Protein AF-A0A1S4EM36-F1 (afdb_monomer)

Radius of gyration: 18.57 Å; Cα contacts (8 Å, |Δi|>4): 74; chains: 1; bounding box: 40×40×40 Å

Sequence (110 aa):
VAKVAKVAQAWASKLIGSIARGGHLQHRPNNKFGENIWMGSGYKFTDEEAVKNAVKSWYDEIRHFTQVVWKSSSKLGVGIARKNGHILVVANYDPPGNYQGQYANNVRRS

pLDDT: mean 74.92, std 9.93, range [48.75, 90.88]

Solvent-accessible surface area (backbone atoms only — not comparable to full-atom values): 7096 Å² total; per-residue (Å²): 112,71,68,60,53,50,56,52,50,56,46,52,61,53,47,52,59,41,34,78,72,76,45,72,94,74,79,69,83,90,61,92,64,91,84,88,86,73,85,87,90,77,102,78,66,54,75,67,55,50,51,54,52,40,54,51,54,56,52,60,57,46,59,59,53,50,44,77,57,16,63,74,36,77,43,78,50,75,50,76,49,74,57,97,94,44,74,51,76,51,76,50,53,43,52,73,54,81,53,85,96,48,49,80,85,22,48,78,83,128

Foldseek 3Di:
DVVVVVVVVVVVVVQVVCVVVVDDDDDDPPDPDDDDDDDDDDDDDDPVRSVVVSVVVVVVVCLVVLQVQFQPFDDKDKDWDDDPHDIDIDMDTPPTDPDPPCSPVGPDDD

Structure (mmCIF, N/CA/C/O backbone):
data_AF-A0A1S4EM36-F1
#
_entry.id   AF-A0A1S4EM36-F1
#
loop_
_atom_site.group_PDB
_atom_site.id
_atom_site.type_symbol
_atom_site.label_atom_id
_atom_site.label_alt_id
_atom_site.label_comp_id
_atom_site.label_asym_id
_atom_site.label_entity_id
_atom_site.label_seq_id
_atom_site.pdbx_PDB_ins_code
_atom_site.Cartn_x
_atom_site.Cartn_y
_atom_site.Cartn_z
_atom_site.occupancy
_atom_site.B_iso_or_equiv
_atom_site.auth_seq_id
_atom_site.auth_comp_id
_atom_site.auth_asym_id
_atom_site.auth_atom_id
_atom_site.pdbx_PDB_model_num
ATOM 1 N N . VAL A 1 1 ? 16.719 14.416 2.411 1.00 48.75 1 VAL A N 1
ATOM 2 C CA . VAL A 1 1 ? 15.772 14.113 1.305 1.00 48.75 1 VAL A CA 1
ATOM 3 C C . VAL A 1 1 ? 16.480 13.655 0.024 1.00 48.75 1 VAL A C 1
ATOM 5 O O . VAL A 1 1 ? 16.218 12.545 -0.422 1.00 48.75 1 VAL A O 1
ATOM 8 N N . ALA A 1 2 ? 17.452 14.411 -0.515 1.00 57.88 2 ALA A N 1
ATOM 9 C CA . ALA A 1 2 ? 18.125 14.080 -1.785 1.00 57.88 2 ALA A CA 1
ATOM 10 C C . ALA A 1 2 ? 18.807 12.694 -1.837 1.00 57.88 2 ALA A C 1
ATOM 12 O O . ALA A 1 2 ? 18.853 12.079 -2.896 1.00 57.88 2 ALA A O 1
ATOM 13 N N . LYS A 1 3 ? 19.307 12.165 -0.708 1.00 69.75 3 LYS A N 1
ATOM 14 C CA . LYS A 1 3 ? 19.952 10.840 -0.663 1.00 69.75 3 LYS A CA 1
ATOM 15 C C . LYS A 1 3 ? 18.965 9.686 -0.901 1.00 69.75 3 LYS A C 1
ATOM 17 O O . LYS A 1 3 ? 19.280 8.796 -1.678 1.00 69.75 3 LYS A O 1
ATOM 22 N N . VAL A 1 4 ? 17.775 9.713 -0.292 1.00 67.31 4 VAL A N 1
ATOM 23 C CA . VAL A 1 4 ? 16.766 8.640 -0.438 1.00 67.31 4 VAL A CA 1
ATOM 24 C C . VAL A 1 4 ? 16.122 8.686 -1.825 1.00 67.31 4 VAL A C 1
ATOM 26 O O . VAL A 1 4 ? 16.019 7.652 -2.4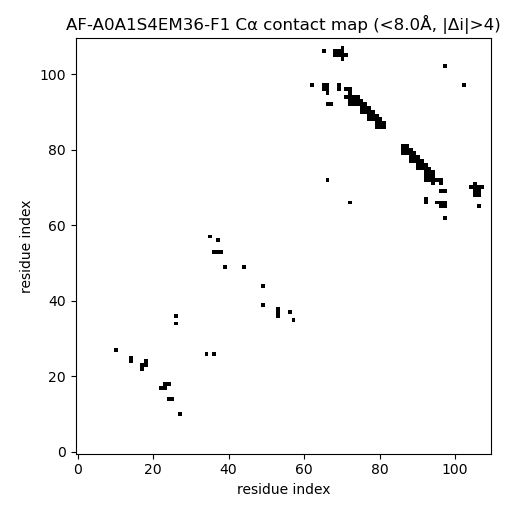77 1.00 67.31 4 VAL A O 1
ATOM 29 N N . ALA A 1 5 ? 15.806 9.884 -2.331 1.00 73.19 5 ALA A N 1
ATOM 30 C CA . ALA A 1 5 ? 15.273 10.058 -3.685 1.00 73.19 5 ALA A CA 1
ATOM 31 C C . ALA A 1 5 ? 16.263 9.592 -4.768 1.00 73.19 5 ALA A C 1
ATOM 33 O O . ALA A 1 5 ? 15.884 8.856 -5.673 1.00 73.19 5 ALA A O 1
ATOM 34 N N . LYS A 1 6 ? 17.557 9.927 -4.639 1.00 78.00 6 LYS A N 1
ATOM 35 C CA . LYS A 1 6 ? 18.601 9.440 -5.562 1.00 78.00 6 LYS A CA 1
ATOM 36 C C . LYS A 1 6 ? 18.732 7.916 -5.532 1.00 78.00 6 LYS A C 1
ATOM 38 O O . LYS A 1 6 ? 18.894 7.289 -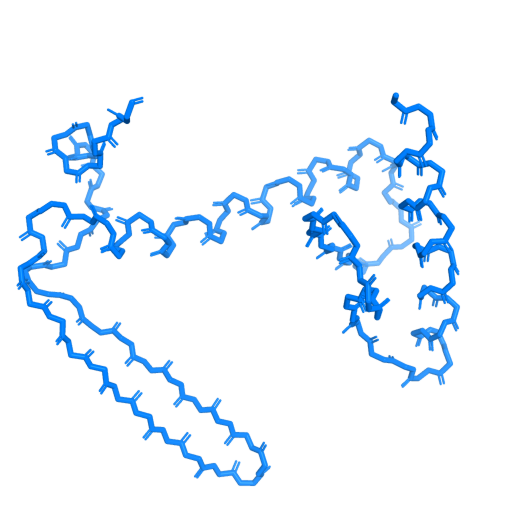6.575 1.00 78.00 6 LYS A O 1
ATOM 43 N N . VAL A 1 7 ? 18.635 7.316 -4.346 1.00 76.25 7 VAL A N 1
ATOM 44 C CA . VAL A 1 7 ? 18.677 5.859 -4.169 1.00 76.25 7 VAL A CA 1
ATOM 45 C C . VAL A 1 7 ? 17.448 5.200 -4.808 1.00 76.25 7 VAL A C 1
ATOM 47 O O . VAL A 1 7 ? 17.615 4.207 -5.517 1.00 76.25 7 VAL A O 1
ATOM 50 N N . ALA A 1 8 ? 16.241 5.744 -4.631 1.00 76.69 8 ALA A N 1
ATOM 51 C CA . ALA A 1 8 ? 15.023 5.269 -5.296 1.00 76.69 8 ALA A CA 1
ATOM 52 C C . ALA A 1 8 ? 15.135 5.368 -6.828 1.00 76.69 8 ALA A C 1
ATOM 54 O O . ALA A 1 8 ? 14.972 4.359 -7.514 1.00 76.69 8 ALA A O 1
ATOM 55 N N . GLN A 1 9 ? 15.542 6.532 -7.347 1.00 85.00 9 GLN A N 1
ATOM 56 C CA . GLN A 1 9 ? 15.694 6.771 -8.785 1.00 85.00 9 GLN A CA 1
ATOM 57 C C . GLN A 1 9 ? 16.688 5.802 -9.436 1.00 85.00 9 GLN A C 1
ATOM 59 O O . GLN A 1 9 ? 16.390 5.213 -10.472 1.00 85.00 9 GLN A O 1
ATOM 64 N N . ALA A 1 10 ? 17.849 5.579 -8.810 1.00 85.56 10 ALA A N 1
ATOM 65 C CA . ALA A 1 10 ? 18.861 4.669 -9.343 1.00 85.56 10 ALA A CA 1
ATOM 66 C C . ALA A 1 10 ? 18.346 3.224 -9.478 1.00 85.56 10 ALA A C 1
ATOM 68 O O . ALA A 1 10 ? 18.715 2.513 -10.414 1.00 85.56 10 ALA A O 1
ATOM 69 N N . TRP A 1 11 ? 17.478 2.782 -8.563 1.00 86.50 11 TRP A N 1
ATOM 70 C CA . TRP A 1 11 ? 16.884 1.450 -8.650 1.00 86.50 11 TRP A CA 1
ATOM 71 C C . TRP A 1 11 ? 15.758 1.375 -9.665 1.00 86.50 11 TRP A C 1
ATOM 73 O O . TRP A 1 11 ? 15.736 0.412 -10.419 1.00 86.50 11 TRP A O 1
ATOM 83 N N . ALA A 1 12 ? 14.901 2.395 -9.759 1.00 84.44 12 ALA A N 1
ATOM 84 C CA . ALA A 1 12 ? 13.882 2.462 -10.803 1.00 84.44 12 ALA A CA 1
ATOM 85 C C . ALA A 1 12 ? 14.518 2.347 -12.202 1.00 84.44 12 ALA A C 1
ATOM 87 O O . ALA A 1 12 ? 14.125 1.483 -12.985 1.00 84.44 12 ALA A O 1
ATOM 88 N N . SER A 1 13 ? 15.581 3.119 -12.472 1.00 89.44 13 SER A N 1
ATOM 89 C CA . SER A 1 13 ? 16.319 3.065 -13.743 1.00 89.44 13 SER A CA 1
ATOM 90 C C . SER A 1 13 ? 16.968 1.697 -14.004 1.00 89.44 13 SER A C 1
ATOM 92 O O . SER A 1 13 ? 16.955 1.207 -15.133 1.00 89.44 13 SER A O 1
ATOM 94 N N . LYS A 1 14 ? 17.520 1.041 -12.974 1.00 86.56 14 LYS A N 1
ATOM 95 C CA . LYS A 1 14 ? 18.113 -0.301 -13.113 1.00 86.56 14 LYS A CA 1
ATOM 96 C C . LYS A 1 14 ? 17.047 -1.379 -13.341 1.00 86.56 14 LYS A C 1
ATOM 98 O O . LYS A 1 14 ? 17.232 -2.261 -14.182 1.00 86.56 14 LYS A O 1
ATOM 103 N N . LEU A 1 15 ? 15.951 -1.315 -12.591 1.00 84.19 15 LEU A N 1
ATOM 104 C CA . LEU A 1 15 ? 14.890 -2.31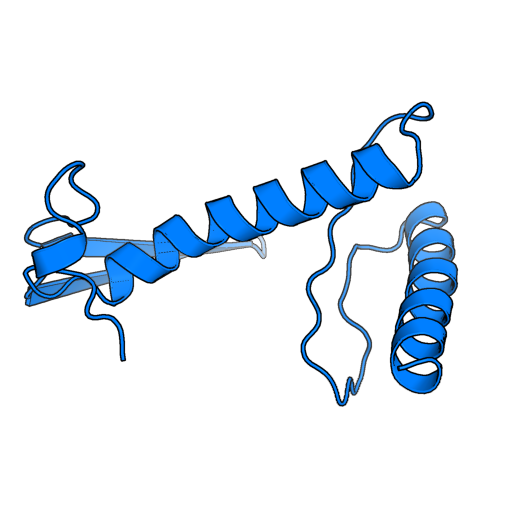2 -12.592 1.00 84.19 15 LEU A CA 1
ATOM 105 C C . LEU A 1 15 ? 14.105 -2.288 -13.904 1.00 84.19 15 LEU A C 1
ATOM 107 O O . LEU A 1 15 ? 13.894 -3.352 -14.481 1.00 84.19 15 LEU A O 1
ATOM 111 N N . ILE A 1 16 ? 13.769 -1.107 -14.435 1.00 85.75 16 ILE A N 1
ATOM 112 C CA . ILE A 1 16 ? 13.043 -1.020 -15.710 1.00 85.75 16 ILE A CA 1
ATOM 113 C C . ILE A 1 16 ? 13.855 -1.612 -16.868 1.00 85.75 16 ILE A C 1
ATOM 115 O O . ILE A 1 16 ? 13.319 -2.363 -17.679 1.00 85.75 16 ILE A O 1
ATOM 119 N N . GLY A 1 17 ? 15.174 -1.382 -16.894 1.00 86.25 17 GLY A N 1
ATOM 120 C CA . GLY A 1 17 ? 16.056 -2.000 -17.884 1.00 86.25 17 GLY A CA 1
ATOM 121 C C . GLY A 1 17 ? 16.129 -3.523 -17.744 1.00 86.25 17 GLY A C 1
ATOM 122 O O . GLY A 1 17 ? 16.217 -4.229 -18.744 1.00 86.25 17 GLY A O 1
ATOM 123 N N . SER A 1 18 ? 16.075 -4.046 -16.515 1.00 87.06 18 SER A N 1
ATOM 124 C CA . SER A 1 18 ? 16.001 -5.491 -16.275 1.00 87.06 18 SER A CA 1
ATOM 125 C C . SER A 1 18 ? 14.677 -6.084 -16.757 1.00 87.06 18 SER A C 1
ATOM 127 O O . SER A 1 18 ? 14.690 -7.133 -17.395 1.00 87.06 18 SER A O 1
ATOM 129 N N . ILE A 1 19 ? 13.551 -5.418 -16.485 1.00 85.69 19 ILE A N 1
ATOM 130 C CA . ILE A 1 19 ? 12.213 -5.866 -16.898 1.00 85.69 19 ILE A CA 1
ATOM 131 C C . ILE A 1 19 ? 12.088 -5.865 -18.424 1.00 85.69 19 ILE A C 1
ATOM 133 O O . ILE A 1 19 ? 11.619 -6.842 -18.999 1.00 85.69 19 ILE A O 1
ATOM 137 N N . ALA A 1 20 ? 12.609 -4.837 -19.099 1.00 85.25 20 ALA A N 1
ATOM 138 C CA . ALA A 1 20 ? 12.615 -4.766 -20.562 1.00 85.25 20 ALA A CA 1
ATOM 139 C C . ALA A 1 20 ? 13.363 -5.937 -21.233 1.00 85.25 20 ALA A C 1
ATOM 141 O O . ALA A 1 20 ? 13.089 -6.262 -22.384 1.00 85.25 20 ALA A O 1
ATOM 142 N N . ARG A 1 21 ? 14.285 -6.597 -20.518 1.00 90.88 21 ARG A N 1
ATOM 143 C CA . ARG A 1 21 ? 15.013 -7.791 -20.985 1.00 90.88 21 ARG A CA 1
ATOM 144 C C . ARG A 1 21 ? 14.395 -9.111 -20.505 1.00 90.88 21 ARG A C 1
ATOM 146 O O . ARG A 1 21 ? 15.079 -10.128 -20.479 1.00 90.88 21 ARG A O 1
ATOM 153 N N . GLY A 1 22 ? 13.127 -9.095 -20.097 1.00 86.75 22 GLY A N 1
ATOM 154 C CA . GLY A 1 22 ? 12.404 -10.275 -19.611 1.00 86.75 22 GLY A CA 1
ATOM 155 C C . GLY A 1 22 ? 12.565 -10.549 -18.113 1.00 86.75 22 GLY A C 1
ATOM 156 O O . GLY A 1 22 ? 12.164 -11.607 -17.636 1.00 86.75 22 GLY A O 1
ATOM 157 N N . GLY A 1 23 ? 13.152 -9.620 -17.354 1.00 84.56 23 GLY A N 1
ATOM 158 C CA . GLY A 1 23 ? 13.140 -9.672 -15.892 1.00 84.56 23 GLY A CA 1
ATOM 159 C C . GLY A 1 23 ? 11.753 -9.384 -15.307 1.00 84.56 23 GLY A C 1
ATOM 160 O O . GLY A 1 23 ? 10.844 -8.937 -16.000 1.00 84.56 23 GLY A O 1
ATOM 161 N N . HIS A 1 24 ? 11.595 -9.602 -14.003 1.00 85.12 24 HIS A N 1
ATOM 162 C CA . HIS A 1 24 ? 10.336 -9.375 -13.287 1.00 85.12 24 HIS A CA 1
ATOM 163 C C . HIS A 1 24 ? 10.421 -8.175 -12.336 1.00 85.12 24 HIS A C 1
ATOM 165 O O . HIS A 1 24 ? 11.508 -7.742 -11.942 1.00 85.12 24 HIS A O 1
ATOM 171 N N . LEU A 1 25 ? 9.254 -7.633 -11.972 1.00 83.69 25 LEU A N 1
ATOM 172 C CA . LEU A 1 25 ? 9.138 -6.586 -10.959 1.00 83.69 25 LEU A CA 1
ATOM 173 C C . LEU A 1 25 ? 9.606 -7.131 -9.606 1.00 83.69 25 LEU A C 1
ATOM 175 O O . LEU A 1 25 ? 9.143 -8.182 -9.169 1.00 83.69 25 LEU A O 1
ATOM 179 N N . GLN A 1 26 ? 10.530 -6.427 -8.957 1.00 83.31 26 GLN A N 1
ATOM 180 C CA . GLN A 1 26 ? 11.110 -6.869 -7.692 1.00 83.31 26 GLN A CA 1
ATOM 181 C C . GLN A 1 26 ? 11.612 -5.698 -6.851 1.00 83.31 26 GLN A C 1
ATOM 183 O O . GLN A 1 26 ? 12.082 -4.679 -7.370 1.00 83.31 26 GLN A O 1
ATOM 188 N N . HIS A 1 27 ? 11.566 -5.890 -5.537 1.00 80.69 27 HIS A N 1
ATOM 189 C CA . HIS A 1 27 ? 12.208 -4.986 -4.596 1.00 80.69 27 HIS A CA 1
ATOM 190 C C . HIS A 1 27 ? 13.720 -5.024 -4.725 1.00 80.69 27 HIS A C 1
ATOM 192 O O . HIS A 1 27 ? 14.324 -5.996 -5.190 1.00 80.69 27 HIS A O 1
ATOM 198 N N . ARG A 1 28 ? 14.347 -3.942 -4.278 1.00 80.31 28 ARG A N 1
ATOM 199 C CA . ARG A 1 28 ? 15.799 -3.875 -4.223 1.00 80.31 28 ARG A CA 1
ATOM 200 C C . ARG A 1 28 ? 16.361 -4.908 -3.244 1.00 80.31 28 ARG A C 1
ATOM 202 O O . ARG A 1 28 ? 15.979 -4.894 -2.073 1.00 80.31 28 ARG A O 1
ATOM 209 N N . PRO A 1 29 ? 17.333 -5.737 -3.660 1.00 81.94 29 PRO A N 1
ATOM 210 C CA . PRO A 1 29 ? 18.031 -6.618 -2.734 1.00 81.94 29 PRO A CA 1
ATOM 211 C C . PRO A 1 29 ? 18.735 -5.815 -1.631 1.00 81.94 29 PRO A C 1
ATOM 213 O O . PRO A 1 29 ? 19.382 -4.804 -1.913 1.00 81.94 29 PRO A O 1
ATOM 216 N N . ASN A 1 30 ? 18.626 -6.279 -0.382 1.00 77.00 30 ASN A N 1
ATOM 217 C CA . ASN A 1 30 ? 19.218 -5.654 0.810 1.00 77.00 30 ASN A CA 1
ATOM 218 C C . ASN A 1 30 ? 18.805 -4.184 1.016 1.00 77.00 30 ASN A C 1
ATOM 220 O O . ASN A 1 30 ? 19.625 -3.340 1.397 1.00 77.00 30 ASN A O 1
ATOM 224 N N . ASN A 1 31 ? 17.538 -3.859 0.734 1.00 66.50 31 ASN A N 1
ATOM 225 C CA . ASN A 1 31 ? 17.030 -2.505 0.907 1.00 66.50 31 ASN A CA 1
ATOM 226 C C . ASN A 1 31 ? 17.013 -2.095 2.386 1.00 66.50 31 ASN A C 1
ATOM 228 O O . ASN A 1 31 ? 16.519 -2.822 3.242 1.00 66.50 31 ASN A O 1
ATOM 232 N N . LYS A 1 32 ? 17.536 -0.902 2.678 1.00 65.44 32 LYS A N 1
ATOM 233 C CA . LYS A 1 32 ? 17.561 -0.327 4.033 1.00 65.44 32 LYS A CA 1
ATOM 234 C C . LYS A 1 32 ? 16.361 0.589 4.316 1.00 65.44 32 LYS A C 1
ATOM 236 O O . LYS A 1 32 ? 16.296 1.179 5.388 1.00 65.44 32 LYS A O 1
ATOM 241 N N . PHE A 1 33 ? 15.448 0.737 3.353 1.00 68.50 33 PHE A N 1
ATOM 242 C CA . PHE A 1 33 ? 14.263 1.596 3.425 1.00 68.50 33 PHE A CA 1
ATOM 243 C C . PHE A 1 33 ? 12.986 0.802 3.104 1.00 68.50 33 PHE A C 1
ATOM 245 O O . PHE A 1 33 ? 13.056 -0.209 2.408 1.00 68.50 33 PHE A O 1
ATOM 252 N N . GLY A 1 34 ? 11.827 1.285 3.570 1.00 57.25 34 GLY A N 1
ATOM 253 C CA . GLY A 1 34 ? 10.521 0.811 3.095 1.00 57.25 34 GLY A CA 1
ATOM 254 C C . GLY A 1 34 ? 10.286 1.247 1.647 1.00 57.25 34 GLY A C 1
ATOM 255 O O . GLY A 1 34 ? 10.657 2.360 1.271 1.00 57.25 34 GLY A O 1
ATOM 256 N N . GLU A 1 35 ? 9.728 0.370 0.816 1.00 67.94 35 GLU A N 1
ATOM 257 C CA . GLU A 1 35 ? 9.661 0.572 -0.633 1.00 67.94 35 GLU A CA 1
ATOM 258 C C . GLU A 1 35 ? 8.345 0.023 -1.172 1.00 67.94 35 GLU A C 1
ATOM 260 O O . GLU A 1 35 ? 8.081 -1.166 -1.045 1.00 67.94 35 GLU A O 1
ATOM 265 N N . ASN A 1 36 ? 7.558 0.887 -1.812 1.00 73.62 36 ASN A N 1
ATOM 266 C CA . ASN A 1 36 ? 6.421 0.484 -2.626 1.00 73.62 36 ASN A CA 1
ATOM 267 C C . ASN A 1 36 ? 6.790 0.724 -4.090 1.00 73.62 36 ASN A C 1
ATOM 269 O O . ASN A 1 36 ? 7.361 1.763 -4.431 1.00 73.62 36 ASN A O 1
ATOM 273 N N . ILE A 1 37 ? 6.486 -0.239 -4.956 1.00 74.50 37 ILE A N 1
ATOM 274 C CA . ILE A 1 37 ? 6.797 -0.162 -6.383 1.00 74.50 37 ILE A CA 1
ATOM 275 C C . ILE A 1 37 ? 5.496 -0.343 -7.144 1.00 74.50 37 ILE A C 1
ATOM 277 O O . ILE A 1 37 ? 4.731 -1.266 -6.883 1.00 74.50 37 ILE A O 1
ATOM 281 N N . TRP A 1 38 ? 5.249 0.559 -8.081 1.00 82.38 38 TRP A N 1
ATOM 282 C CA . TRP A 1 38 ? 4.100 0.504 -8.964 1.00 82.38 38 TRP A CA 1
ATOM 283 C C . TRP A 1 38 ? 4.591 0.593 -10.404 1.00 82.38 38 TRP A C 1
ATOM 285 O O . TRP A 1 38 ? 5.505 1.362 -10.703 1.00 82.38 38 TRP A O 1
ATOM 295 N N . MET A 1 39 ? 4.007 -0.212 -11.285 1.00 81.00 39 MET A N 1
ATOM 296 C CA . MET A 1 39 ? 4.332 -0.232 -12.706 1.00 81.00 39 MET A CA 1
ATOM 297 C C . MET A 1 39 ? 3.028 -0.187 -13.500 1.00 81.00 39 MET A C 1
ATOM 299 O O . MET A 1 39 ? 2.187 -1.070 -13.353 1.00 81.00 39 MET A O 1
ATOM 303 N N . GLY A 1 40 ? 2.865 0.845 -14.327 1.00 75.75 40 GLY A N 1
ATOM 304 C CA . GLY A 1 40 ? 1.758 0.971 -15.277 1.00 75.75 40 GLY A CA 1
ATOM 305 C C . GLY A 1 40 ? 2.176 0.569 -16.695 1.00 75.75 40 GLY A C 1
ATOM 306 O O . GLY A 1 40 ? 3.365 0.544 -17.011 1.00 75.75 40 GLY A O 1
ATOM 307 N N . SER A 1 41 ? 1.209 0.275 -17.565 1.00 69.31 41 SER A N 1
ATOM 308 C CA . SER A 1 41 ? 1.428 -0.006 -18.992 1.00 69.31 41 SER A CA 1
ATOM 309 C C . SER A 1 41 ? 0.861 1.119 -19.877 1.00 69.31 41 SER A C 1
ATOM 311 O O . SER A 1 41 ? -0.282 1.531 -19.699 1.00 69.31 41 SER A O 1
ATOM 313 N N . GLY A 1 42 ? 1.659 1.615 -20.838 1.00 62.81 42 GLY A N 1
ATOM 314 C CA . GLY A 1 42 ? 1.260 2.632 -21.834 1.00 62.81 42 GLY A CA 1
ATOM 315 C C . GLY A 1 42 ? 2.126 3.908 -21.842 1.00 62.81 42 GLY A C 1
ATOM 316 O O . GLY A 1 42 ? 2.390 4.500 -20.802 1.00 62.81 42 GLY A O 1
ATOM 317 N N . TYR A 1 43 ? 2.570 4.352 -23.026 1.00 57.75 43 TYR A N 1
ATOM 318 C CA . TYR A 1 43 ? 3.562 5.430 -23.234 1.00 57.75 43 TYR A CA 1
ATOM 319 C C . TYR A 1 43 ? 3.007 6.872 -23.200 1.00 57.75 43 TYR A C 1
ATOM 321 O O . TYR A 1 43 ? 3.427 7.684 -24.021 1.00 57.75 43 TYR A O 1
ATOM 329 N N . LYS A 1 44 ? 2.054 7.228 -22.326 1.00 65.62 44 LYS A N 1
ATOM 330 C CA . LYS A 1 44 ? 1.528 8.618 -22.280 1.00 65.62 44 LYS A CA 1
ATOM 331 C C . LYS A 1 44 ? 1.050 9.099 -20.902 1.00 65.62 44 LYS A C 1
ATOM 333 O O . LYS A 1 44 ? 0.074 9.833 -20.834 1.00 65.62 44 LYS A O 1
ATOM 338 N N . PHE A 1 45 ? 1.710 8.712 -19.815 1.00 71.81 45 PHE A N 1
ATOM 339 C CA . PHE A 1 45 ? 1.513 9.422 -18.547 1.00 71.81 45 PHE A CA 1
ATOM 340 C C . PHE A 1 45 ? 2.565 10.516 -18.414 1.00 71.81 45 PHE A C 1
ATOM 342 O O . PHE A 1 45 ? 3.736 10.286 -18.717 1.00 71.81 45 PHE A O 1
ATOM 349 N N . THR A 1 46 ? 2.154 11.691 -17.949 1.00 83.12 46 THR A N 1
ATOM 350 C CA . THR A 1 46 ? 3.098 12.634 -17.344 1.00 83.12 46 THR A CA 1
ATOM 351 C C . THR A 1 46 ? 3.647 12.043 -16.043 1.00 83.12 46 THR A C 1
ATOM 353 O O . THR A 1 46 ? 3.021 11.172 -15.427 1.00 83.12 46 THR A O 1
ATOM 356 N N . ASP A 1 47 ? 4.798 12.537 -15.585 1.00 82.19 47 ASP A N 1
ATOM 357 C CA . ASP A 1 47 ? 5.383 12.104 -14.310 1.00 82.19 47 ASP A CA 1
ATOM 358 C C . ASP A 1 47 ? 4.395 12.277 -13.142 1.00 82.19 47 ASP A C 1
ATOM 360 O O . ASP A 1 47 ? 4.290 11.416 -12.269 1.00 82.19 47 ASP A O 1
ATOM 364 N N . GLU A 1 48 ? 3.606 13.355 -13.149 1.00 83.56 48 GLU A N 1
ATOM 365 C CA . GLU A 1 48 ? 2.609 13.631 -12.113 1.00 83.56 48 GLU A CA 1
ATOM 366 C C . GLU A 1 48 ? 1.470 12.595 -12.094 1.0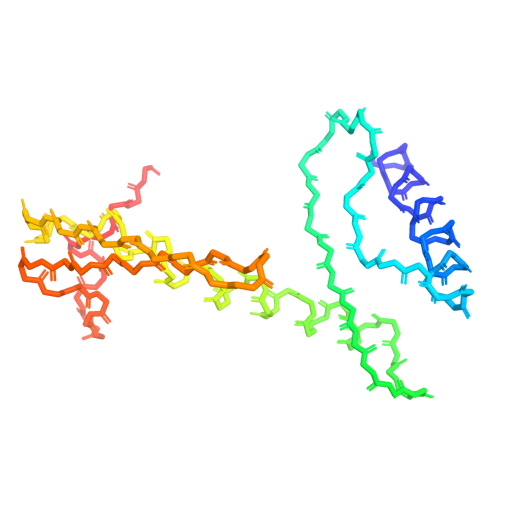0 83.56 48 GLU A C 1
ATOM 368 O O . GLU A 1 48 ? 1.074 12.118 -11.027 1.00 83.56 48 GLU A O 1
ATOM 373 N N . GLU A 1 49 ? 0.946 12.207 -13.258 1.00 84.75 49 GLU A N 1
ATOM 374 C CA . GLU A 1 49 ? -0.130 11.212 -13.361 1.00 84.75 49 GLU A CA 1
ATOM 375 C C . GLU A 1 49 ? 0.328 9.822 -12.922 1.00 84.75 49 GLU A C 1
ATOM 377 O O . GLU A 1 49 ? -0.407 9.112 -12.228 1.00 84.75 49 GLU A O 1
ATOM 382 N N . ALA A 1 50 ? 1.558 9.444 -13.275 1.00 81.25 50 ALA A N 1
ATOM 383 C CA . ALA A 1 50 ? 2.143 8.181 -12.843 1.00 81.25 50 ALA A CA 1
ATOM 384 C C . ALA A 1 50 ? 2.239 8.109 -11.310 1.00 81.25 50 ALA A C 1
ATOM 386 O O . ALA A 1 50 ? 1.850 7.105 -10.709 1.00 81.25 50 ALA A O 1
ATOM 387 N N . VAL A 1 51 ? 2.675 9.197 -10.662 1.00 81.31 51 VAL A N 1
ATOM 388 C CA . VAL A 1 51 ? 2.733 9.284 -9.196 1.00 81.31 51 VAL A CA 1
ATOM 389 C C . VAL A 1 51 ? 1.336 9.181 -8.576 1.00 81.31 51 VAL A C 1
ATOM 391 O O . VAL A 1 51 ? 1.148 8.413 -7.631 1.00 81.31 51 VAL A O 1
ATOM 394 N N . LYS A 1 52 ? 0.336 9.897 -9.109 1.00 83.56 52 LYS A N 1
ATOM 395 C CA . LYS A 1 52 ? -1.046 9.849 -8.590 1.00 83.56 52 LYS A CA 1
ATOM 396 C C . LYS A 1 52 ? -1.637 8.438 -8.643 1.00 83.56 52 LYS A C 1
ATOM 398 O O . LYS A 1 52 ? -2.224 7.979 -7.661 1.00 83.56 52 LYS A O 1
ATOM 403 N N . ASN A 1 53 ? -1.449 7.729 -9.754 1.00 82.81 53 ASN A N 1
ATOM 404 C CA . ASN A 1 53 ? -1.962 6.367 -9.914 1.00 82.81 53 ASN A CA 1
ATOM 405 C C . ASN A 1 53 ? -1.247 5.361 -9.005 1.00 82.81 53 ASN A C 1
ATOM 407 O O . ASN A 1 53 ? -1.908 4.510 -8.403 1.00 82.81 53 ASN A O 1
ATOM 411 N N . ALA A 1 54 ? 0.071 5.496 -8.843 1.00 80.12 54 ALA A N 1
ATOM 412 C CA . ALA A 1 54 ? 0.838 4.674 -7.912 1.00 80.12 54 ALA A CA 1
ATOM 413 C C . ALA A 1 54 ? 0.314 4.808 -6.475 1.00 80.12 54 ALA A C 1
ATOM 415 O O . ALA A 1 54 ? 0.004 3.806 -5.830 1.00 80.12 54 ALA A O 1
ATOM 416 N N . VAL A 1 55 ? 0.116 6.046 -6.007 1.00 76.88 55 VAL A N 1
ATOM 417 C CA . VAL A 1 55 ? -0.415 6.323 -4.664 1.00 76.88 55 VAL A CA 1
ATOM 418 C C . VAL A 1 55 ? -1.810 5.727 -4.475 1.00 76.88 55 VAL A C 1
ATOM 420 O O . VAL A 1 55 ? -2.067 5.101 -3.447 1.00 76.88 55 VAL A O 1
ATOM 423 N N . LYS A 1 56 ? -2.701 5.860 -5.467 1.00 80.69 56 LYS A N 1
ATOM 424 C CA . LYS A 1 56 ? -4.040 5.260 -5.398 1.00 80.69 56 LYS A CA 1
ATOM 425 C C . LYS A 1 56 ? -3.979 3.732 -5.290 1.00 80.69 56 LYS A C 1
ATOM 427 O O . LYS A 1 56 ? -4.691 3.158 -4.471 1.00 80.69 56 LYS A O 1
ATOM 432 N N . SER A 1 57 ? -3.133 3.077 -6.085 1.00 78.81 57 SER A N 1
ATOM 433 C CA . SER A 1 57 ? -2.984 1.618 -6.053 1.00 78.81 57 SER A CA 1
ATOM 434 C C . SER A 1 57 ? -2.514 1.122 -4.688 1.00 78.81 57 SER A C 1
ATOM 436 O O . SER A 1 57 ? -3.062 0.153 -4.168 1.00 78.81 57 SER A O 1
ATOM 438 N N . TRP A 1 58 ? -1.529 1.794 -4.089 1.00 73.00 58 TRP A N 1
ATOM 439 C CA . TRP A 1 58 ? -1.064 1.444 -2.746 1.00 73.00 58 TRP A CA 1
ATOM 440 C C . TRP A 1 58 ? -2.142 1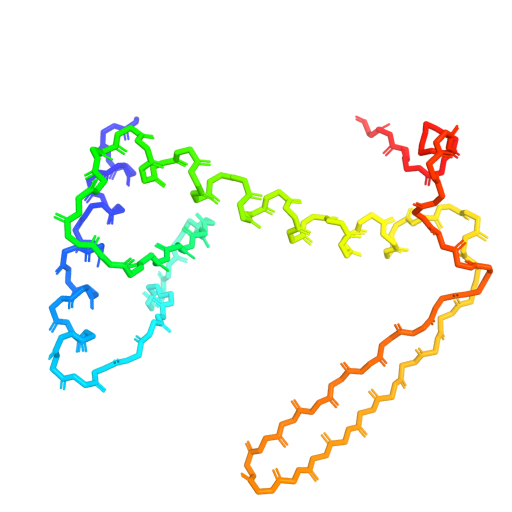.690 -1.690 1.00 73.00 58 TRP A C 1
ATOM 442 O O . TRP A 1 58 ? -2.239 0.942 -0.727 1.00 73.00 58 TRP A O 1
ATOM 452 N N . TYR A 1 59 ? -2.992 2.704 -1.866 1.00 65.19 59 TYR A N 1
ATOM 453 C CA . TYR A 1 59 ? -4.114 2.938 -0.959 1.00 65.19 59 TYR A CA 1
ATOM 454 C C . TYR A 1 59 ? -5.174 1.828 -1.025 1.00 65.19 59 TYR A C 1
ATOM 456 O O . TYR A 1 59 ? -5.684 1.401 0.008 1.00 65.19 59 TYR A O 1
ATOM 464 N N . ASP A 1 60 ? -5.491 1.312 -2.212 1.00 70.62 60 ASP A N 1
ATOM 465 C CA . ASP A 1 60 ? -6.430 0.192 -2.343 1.00 70.62 60 ASP A CA 1
ATOM 466 C C . ASP A 1 60 ? -5.879 -1.099 -1.695 1.00 70.62 60 ASP A C 1
ATOM 468 O O . ASP A 1 60 ? -6.648 -1.876 -1.127 1.00 70.62 60 ASP A O 1
ATOM 472 N N . GLU A 1 61 ? -4.554 -1.281 -1.660 1.00 67.88 61 GLU A N 1
ATOM 473 C CA . GLU A 1 61 ? -3.881 -2.349 -0.901 1.00 67.88 61 GLU A CA 1
ATOM 474 C C . GLU A 1 61 ? -4.138 -2.240 0.620 1.00 67.88 61 GLU A C 1
ATOM 476 O O . GLU A 1 61 ? -4.338 -3.250 1.303 1.00 67.88 61 GLU A O 1
ATOM 481 N N . ILE A 1 62 ? -4.262 -1.015 1.152 1.00 63.34 62 ILE A N 1
ATOM 482 C CA . ILE A 1 62 ? -4.580 -0.744 2.568 1.00 63.34 62 ILE A CA 1
ATOM 483 C C . ILE A 1 62 ? -5.991 -1.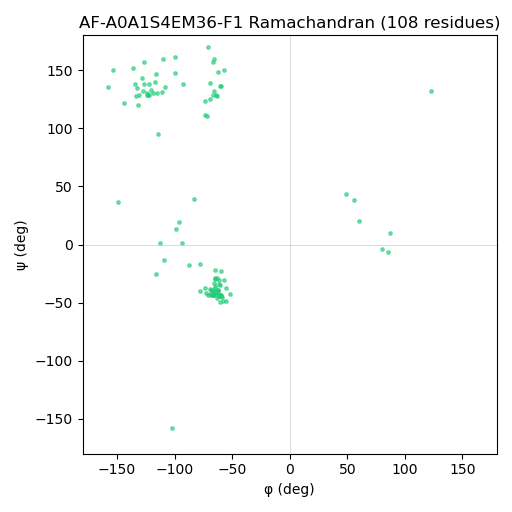244 2.952 1.00 63.34 62 ILE A C 1
ATOM 485 O O . ILE A 1 62 ? -6.232 -1.542 4.122 1.00 63.34 62 ILE A O 1
ATOM 489 N N . ARG A 1 63 ? -6.930 -1.440 2.010 1.00 61.06 63 ARG A N 1
ATOM 490 C CA . ARG A 1 63 ? -8.273 -1.987 2.325 1.00 61.06 63 ARG A CA 1
ATOM 491 C C . ARG A 1 63 ? -8.234 -3.417 2.872 1.00 61.06 63 ARG A C 1
ATOM 493 O O . ARG A 1 63 ? -9.106 -3.795 3.655 1.00 61.06 63 ARG A O 1
ATOM 500 N N . HIS A 1 64 ? -7.243 -4.223 2.495 1.00 65.06 64 HIS A N 1
ATOM 501 C CA . HIS A 1 64 ? -7.050 -5.534 3.120 1.00 65.06 64 HIS A CA 1
ATOM 502 C C . HIS A 1 64 ? -6.475 -5.392 4.530 1.00 65.06 64 HIS A C 1
ATOM 504 O O . HIS A 1 64 ? -6.914 -6.088 5.442 1.00 65.06 64 HIS A O 1
ATOM 510 N N . PHE A 1 65 ? -5.574 -4.429 4.743 1.00 74.00 65 PHE A N 1
ATOM 511 C CA . PHE A 1 65 ? -5.038 -4.133 6.069 1.00 74.00 65 PHE A CA 1
ATOM 512 C C . PHE A 1 65 ? -6.141 -3.728 7.061 1.00 74.00 65 PHE A C 1
ATOM 514 O O . PHE A 1 65 ? -6.173 -4.247 8.175 1.00 74.00 65 PHE A O 1
ATOM 521 N N . THR A 1 66 ? -7.099 -2.884 6.663 1.00 78.06 66 THR A N 1
ATOM 522 C CA . THR A 1 66 ? -8.189 -2.461 7.564 1.00 78.06 66 THR A CA 1
ATOM 523 C C . THR A 1 66 ? -9.111 -3.602 7.991 1.00 78.06 66 THR A C 1
ATOM 525 O O . THR A 1 66 ? -9.632 -3.554 9.102 1.00 78.06 66 THR A O 1
ATOM 528 N N . GLN A 1 67 ? -9.272 -4.648 7.172 1.00 72.88 67 GLN A N 1
ATOM 529 C CA . GLN A 1 67 ? -10.015 -5.854 7.552 1.00 72.88 67 GLN A CA 1
ATOM 530 C C . GLN A 1 67 ? -9.281 -6.661 8.631 1.00 72.88 67 GLN A C 1
ATOM 532 O O . GLN A 1 67 ? -9.912 -7.201 9.536 1.00 72.88 67 GLN A O 1
ATOM 537 N N . VAL A 1 68 ? -7.952 -6.732 8.551 1.00 77.62 68 VAL A N 1
ATOM 538 C CA . VAL A 1 68 ? -7.119 -7.460 9.521 1.00 77.62 68 VAL A CA 1
ATOM 539 C C . VAL A 1 68 ? -7.205 -6.817 10.907 1.00 77.62 68 VAL A C 1
ATOM 541 O O . VAL A 1 68 ? -7.228 -7.524 11.910 1.00 77.62 68 VAL A O 1
ATOM 544 N N . VAL A 1 69 ? -7.277 -5.484 10.969 1.00 81.06 69 VAL A N 1
ATOM 545 C CA . VAL A 1 69 ? -7.322 -4.718 12.229 1.00 81.06 69 VAL A CA 1
ATOM 546 C C . VAL A 1 69 ? -8.737 -4.290 12.641 1.00 81.06 69 VAL A C 1
ATOM 548 O O . VAL A 1 69 ? -8.898 -3.439 13.517 1.00 81.06 69 VAL A O 1
ATOM 551 N N . TRP A 1 70 ? -9.772 -4.851 12.012 1.00 81.38 70 TRP A N 1
ATOM 552 C CA . TRP A 1 70 ? -11.161 -4.475 12.263 1.00 81.38 70 TRP A CA 1
ATOM 553 C C . TRP A 1 70 ? -11.637 -4.973 13.632 1.00 81.38 70 TRP A C 1
ATOM 555 O O . TRP A 1 70 ? -11.844 -6.167 13.827 1.00 81.38 70 TRP A O 1
ATOM 565 N N . LYS A 1 71 ? -11.855 -4.054 14.582 1.00 87.81 71 LYS A N 1
ATOM 566 C CA . LYS A 1 71 ? -12.126 -4.358 16.000 1.00 87.81 71 LYS A CA 1
ATOM 567 C C . LYS A 1 71 ? -13.252 -5.372 16.227 1.00 87.81 71 LYS A C 1
ATOM 569 O O . LYS A 1 71 ? -13.132 -6.207 17.116 1.00 87.81 71 LYS A O 1
ATOM 574 N N . SER A 1 72 ? -14.359 -5.267 15.492 1.00 86.75 72 SER A N 1
ATOM 575 C CA . SER A 1 72 ? -15.497 -6.175 15.672 1.00 86.75 72 SER A CA 1
ATOM 576 C C . SER A 1 72 ? -15.300 -7.550 15.034 1.00 86.75 72 SER A C 1
ATOM 578 O O . SER A 1 72 ? -16.021 -8.468 15.412 1.00 86.75 72 SER A O 1
ATOM 580 N N . SER A 1 73 ? -14.347 -7.723 14.112 1.00 76.50 73 SER A N 1
ATOM 581 C CA . SER A 1 73 ? -14.008 -9.039 13.566 1.00 76.50 73 SER A CA 1
ATOM 582 C C . SER A 1 73 ? -13.246 -9.821 14.632 1.00 76.50 73 SER A C 1
ATOM 584 O O . SER A 1 73 ? -12.132 -9.465 15.002 1.00 76.50 73 SER A O 1
ATOM 586 N N . SER A 1 74 ? -13.867 -10.872 15.159 1.00 78.75 74 SER A N 1
ATOM 587 C CA . SER A 1 74 ? -13.365 -11.581 16.346 1.00 78.75 74 SER A CA 1
ATOM 588 C C . SER A 1 74 ? -12.810 -12.966 16.035 1.00 78.75 74 SER A C 1
ATOM 590 O O . SER A 1 74 ? -12.124 -13.558 16.866 1.00 78.75 74 SER A O 1
ATOM 592 N N . LYS A 1 75 ? -13.081 -13.485 14.835 1.00 71.62 75 LYS A N 1
ATOM 593 C CA . LYS A 1 75 ? -12.618 -14.793 14.375 1.00 71.62 75 LYS A CA 1
ATOM 594 C C . LYS A 1 75 ? -11.933 -14.660 13.024 1.00 71.62 75 LYS A C 1
ATOM 596 O O . LYS A 1 75 ? -12.370 -13.884 12.175 1.00 71.62 75 LYS A O 1
ATOM 601 N N . LEU A 1 76 ? -10.886 -15.455 12.830 1.00 65.31 76 LEU A N 1
ATOM 602 C CA . LEU A 1 76 ? -10.104 -15.536 11.602 1.00 65.31 76 LEU A CA 1
ATOM 603 C C . LEU A 1 76 ? -9.938 -17.004 11.207 1.00 65.31 76 LEU A C 1
ATOM 605 O O . LEU A 1 76 ? -9.487 -17.815 12.014 1.00 65.31 76 LEU A O 1
ATOM 609 N N . GLY A 1 77 ? -10.267 -17.327 9.958 1.00 61.88 77 GLY A N 1
ATOM 610 C CA . GLY A 1 77 ? -9.946 -18.604 9.326 1.00 61.88 77 GLY A CA 1
ATOM 611 C C . GLY A 1 77 ? -9.051 -18.389 8.111 1.00 61.88 77 GLY A C 1
ATOM 612 O O . GLY A 1 77 ? -9.360 -17.556 7.262 1.00 61.88 77 GLY A O 1
ATOM 613 N N . VAL A 1 78 ? -7.950 -19.136 8.011 1.00 68.12 78 VAL A N 1
ATOM 614 C CA . VAL A 1 78 ? -7.001 -19.036 6.891 1.00 68.12 78 VAL A CA 1
ATOM 615 C C . VAL A 1 78 ? -6.840 -20.397 6.226 1.00 68.12 78 VAL A C 1
ATOM 617 O O . VAL A 1 78 ? -6.572 -21.391 6.896 1.00 68.12 78 VAL A O 1
ATOM 620 N N . GLY A 1 79 ? -6.992 -20.433 4.904 1.00 59.78 79 GLY A N 1
ATOM 621 C CA . GLY A 1 79 ? -6.765 -21.604 4.064 1.00 59.78 79 GLY A CA 1
ATOM 622 C C . GLY A 1 79 ? -5.613 -21.375 3.090 1.00 59.78 79 GLY A C 1
ATOM 623 O O . GLY A 1 79 ? -5.404 -20.261 2.607 1.00 59.78 79 GLY A O 1
ATOM 624 N N . ILE A 1 80 ? -4.869 -22.436 2.784 1.00 74.06 80 ILE A N 1
ATOM 625 C CA . ILE A 1 80 ? -3.746 -22.404 1.842 1.00 74.06 80 ILE A CA 1
ATOM 626 C C . ILE A 1 80 ? -3.808 -23.598 0.887 1.00 74.06 80 ILE A C 1
ATOM 628 O O . ILE A 1 80 ? -4.067 -24.723 1.307 1.00 74.06 80 ILE A O 1
ATOM 632 N N . ALA A 1 81 ? -3.533 -23.358 -0.396 1.00 73.25 81 ALA A N 1
ATOM 633 C CA . ALA A 1 81 ? -3.446 -24.386 -1.430 1.00 73.25 81 ALA A CA 1
ATOM 634 C C . ALA A 1 81 ? -2.233 -24.154 -2.340 1.00 73.25 81 ALA A C 1
ATOM 636 O O . ALA A 1 81 ? -1.784 -23.022 -2.527 1.00 73.25 81 ALA A O 1
ATOM 637 N N . ARG A 1 82 ? -1.689 -25.233 -2.912 1.00 86.00 82 ARG A N 1
ATOM 638 C CA . ARG A 1 82 ? -0.513 -25.196 -3.795 1.00 86.00 82 ARG A CA 1
ATOM 639 C C . ARG A 1 82 ? -0.761 -26.026 -5.045 1.00 86.00 82 ARG A C 1
ATOM 641 O O . ARG A 1 82 ? -1.240 -27.151 -4.931 1.00 86.00 82 ARG A O 1
ATOM 648 N N . LYS A 1 83 ? -0.415 -25.504 -6.224 1.00 78.75 83 LYS A N 1
ATOM 649 C CA . LYS A 1 83 ? -0.493 -26.252 -7.490 1.00 78.75 83 LYS A CA 1
ATOM 650 C C . LYS A 1 83 ? 0.427 -25.650 -8.551 1.00 78.75 83 LYS A C 1
ATOM 652 O O . LYS A 1 83 ? 0.452 -24.436 -8.712 1.00 78.75 83 LYS A O 1
ATOM 657 N N . ASN A 1 84 ? 1.162 -26.497 -9.277 1.00 88.50 84 ASN A N 1
ATOM 658 C CA . ASN A 1 84 ? 2.031 -26.119 -10.405 1.00 88.50 84 ASN A CA 1
ATOM 659 C C . ASN A 1 84 ? 2.972 -24.936 -10.106 1.00 88.50 84 ASN A C 1
ATOM 661 O O . ASN A 1 84 ? 3.094 -24.015 -10.902 1.00 88.50 84 ASN A O 1
ATOM 665 N N . GLY A 1 85 ? 3.599 -24.938 -8.927 1.00 77.81 85 GLY A N 1
ATOM 666 C CA . GLY A 1 85 ? 4.513 -23.870 -8.504 1.00 77.81 85 GLY A CA 1
ATOM 667 C C . GLY A 1 85 ? 3.838 -22.602 -7.963 1.00 77.81 85 GLY A C 1
ATOM 668 O O . GLY A 1 85 ? 4.537 -21.725 -7.467 1.00 77.81 85 GLY A O 1
ATOM 669 N N . HIS A 1 86 ? 2.504 -22.514 -7.975 1.00 58.44 86 HIS A N 1
ATOM 670 C CA . HIS A 1 86 ? 1.747 -21.398 -7.404 1.00 58.44 86 HIS A CA 1
ATOM 671 C C . HIS A 1 86 ? 1.184 -21.741 -6.019 1.00 58.44 86 HIS A C 1
ATOM 673 O O . HIS A 1 86 ? 0.831 -22.890 -5.739 1.00 58.44 86 HIS A O 1
ATOM 679 N N . ILE A 1 87 ? 1.081 -20.730 -5.155 1.00 59.53 87 ILE A N 1
ATOM 680 C CA . ILE A 1 87 ? 0.523 -20.822 -3.802 1.00 59.53 87 ILE A CA 1
ATOM 681 C C . ILE A 1 87 ? -0.607 -19.803 -3.707 1.00 59.53 87 ILE A C 1
ATOM 683 O O . ILE A 1 87 ? -0.403 -18.632 -4.019 1.00 59.53 87 ILE A O 1
ATOM 687 N N . LEU A 1 88 ? -1.776 -20.2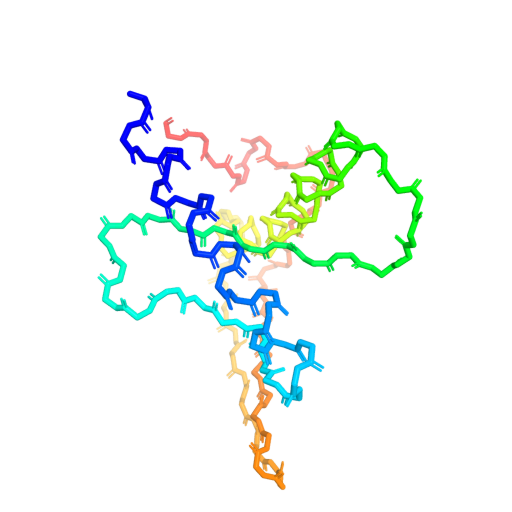41 -3.253 1.00 51.88 88 LEU A N 1
ATOM 688 C CA . LEU A 1 88 ? -2.913 -19.376 -2.971 1.00 51.88 88 LEU A CA 1
ATOM 689 C C . LEU A 1 88 ? -3.213 -19.426 -1.474 1.00 51.88 88 LEU A C 1
AT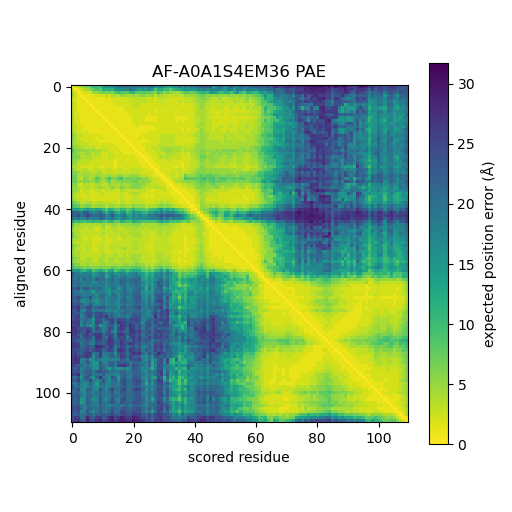OM 691 O O . LEU A 1 88 ? -3.333 -20.511 -0.906 1.00 51.88 88 LEU A O 1
ATOM 695 N N . VAL A 1 89 ? -3.343 -18.257 -0.852 1.00 52.25 89 VAL A N 1
ATOM 696 C CA . VAL A 1 89 ? -3.748 -18.098 0.549 1.00 52.25 89 VAL A CA 1
ATOM 697 C C . VAL A 1 89 ? -5.019 -17.264 0.579 1.00 52.25 89 VAL A C 1
ATOM 699 O O . VAL A 1 89 ? -5.094 -16.230 -0.081 1.00 52.25 89 VAL A O 1
ATOM 702 N N . VAL A 1 90 ? -6.009 -17.715 1.345 1.00 56.00 90 VAL A N 1
ATOM 703 C CA . VAL A 1 90 ? -7.285 -17.020 1.535 1.00 56.00 90 VAL A CA 1
ATOM 704 C C . VAL A 1 90 ? -7.540 -16.881 3.029 1.00 56.00 90 VAL A C 1
ATOM 706 O O . VAL A 1 90 ? -7.405 -17.853 3.769 1.00 56.00 90 VAL A O 1
ATOM 709 N N . ALA A 1 91 ? -7.911 -15.683 3.469 1.00 55.88 91 ALA A N 1
ATOM 710 C CA . ALA A 1 91 ? -8.244 -15.382 4.855 1.00 55.88 91 ALA A CA 1
ATOM 711 C C . ALA A 1 91 ? -9.673 -14.832 4.939 1.00 55.88 91 ALA A C 1
ATOM 713 O O . ALA A 1 91 ? -10.008 -13.883 4.233 1.00 55.88 91 ALA A O 1
ATOM 714 N N . ASN A 1 92 ? -10.489 -15.417 5.815 1.00 63.72 92 ASN A N 1
ATOM 715 C CA . ASN A 1 92 ? -11.868 -15.017 6.084 1.00 63.72 92 ASN A CA 1
ATOM 716 C C . ASN A 1 92 ? -12.003 -14.549 7.538 1.00 63.72 92 ASN A C 1
ATOM 718 O O . ASN A 1 92 ? -11.442 -15.166 8.445 1.00 63.72 92 ASN A O 1
ATOM 722 N N . TYR A 1 93 ? -12.780 -13.490 7.756 1.00 63.00 93 TYR A N 1
ATOM 723 C CA . TYR A 1 93 ? -12.976 -12.846 9.057 1.00 63.00 93 TYR A CA 1
ATOM 724 C C . TYR A 1 93 ? -14.465 -12.834 9.424 1.00 63.00 93 TYR A C 1
ATOM 726 O O . TYR A 1 93 ? -15.294 -12.549 8.561 1.00 63.00 93 TYR A O 1
ATOM 734 N N . ASP A 1 94 ? -14.797 -13.122 10.687 1.00 61.91 94 ASP A N 1
ATOM 735 C CA . ASP A 1 94 ? -16.180 -13.159 11.189 1.00 61.91 94 ASP A CA 1
ATOM 736 C C . ASP A 1 94 ? -16.339 -12.400 12.532 1.00 61.91 94 ASP A C 1
ATOM 738 O O . ASP A 1 94 ? -15.593 -12.662 13.487 1.00 61.91 94 ASP A O 1
ATOM 742 N N . PRO A 1 95 ? -17.292 -11.454 12.645 1.00 83.88 95 PRO A N 1
ATOM 743 C CA . PRO A 1 95 ? -18.042 -10.832 11.548 1.00 83.88 95 PRO A CA 1
ATOM 744 C C . PRO A 1 95 ? -17.122 -10.164 10.516 1.00 83.88 95 PRO A C 1
ATOM 746 O O . PRO A 1 95 ? -16.045 -9.694 10.897 1.00 83.88 95 PRO A O 1
ATOM 749 N N . PRO A 1 96 ? -17.505 -10.091 9.227 1.00 66.19 96 PRO A N 1
ATOM 750 C CA . PRO A 1 96 ? -16.724 -9.369 8.229 1.00 66.19 96 PRO A CA 1
ATOM 751 C C . PRO A 1 96 ? -16.650 -7.881 8.584 1.00 66.19 96 PRO A C 1
ATOM 753 O O . PRO A 1 96 ? -17.536 -7.314 9.223 1.00 66.19 96 PRO A O 1
ATOM 756 N N . GLY A 1 97 ? -15.542 -7.255 8.217 1.00 78.25 97 GLY A N 1
ATOM 757 C CA . GLY A 1 97 ? -15.275 -5.853 8.485 1.00 78.25 97 GLY A CA 1
ATOM 758 C C . GLY A 1 97 ? -15.485 -4.992 7.251 1.00 78.25 97 GLY A C 1
ATOM 759 O O . GLY A 1 97 ? -16.194 -5.353 6.314 1.00 78.25 97 GLY A O 1
ATOM 760 N N . ASN A 1 98 ? -14.848 -3.824 7.251 1.00 80.62 98 ASN A N 1
ATOM 761 C CA . ASN A 1 98 ? -14.850 -2.899 6.121 1.00 80.62 98 ASN A CA 1
ATOM 762 C C . ASN A 1 98 ? -16.241 -2.373 5.693 1.00 80.62 98 ASN A C 1
ATOM 764 O O . ASN A 1 98 ? -16.387 -1.839 4.589 1.00 80.62 98 ASN A O 1
ATOM 768 N N . TYR A 1 99 ? -17.246 -2.433 6.573 1.00 76.75 99 TYR A N 1
ATOM 769 C CA . TYR A 1 99 ? -18.559 -1.836 6.328 1.00 76.75 99 TYR A CA 1
ATOM 770 C C . TYR A 1 99 ? -18.494 -0.304 6.329 1.00 76.75 99 TYR A C 1
ATOM 772 O O . TYR A 1 99 ? -18.027 0.333 7.282 1.00 76.75 99 TYR A O 1
ATOM 780 N N . GLN A 1 100 ? -18.972 0.304 5.240 1.00 71.50 100 GLN A N 1
ATOM 781 C CA . GLN A 1 100 ? -18.986 1.756 5.078 1.00 71.50 100 GLN A CA 1
ATOM 782 C C . GLN A 1 100 ? -19.826 2.413 6.182 1.00 71.50 100 GLN A C 1
ATOM 784 O O . GLN A 1 100 ? -20.883 1.917 6.561 1.00 71.50 100 GLN A O 1
ATOM 789 N N . GLY A 1 101 ? -19.316 3.511 6.744 1.00 75.62 101 GLY A N 1
ATOM 790 C CA . GLY A 1 101 ? -19.927 4.189 7.892 1.00 75.62 101 GLY A CA 1
ATOM 791 C C . GLY A 1 101 ? -19.537 3.625 9.265 1.00 75.62 101 GLY A C 1
ATOM 792 O O . GLY A 1 101 ? -19.847 4.251 10.271 1.00 75.62 101 GLY A O 1
ATOM 793 N N . GLN A 1 102 ? -18.803 2.505 9.338 1.00 80.75 102 GLN A N 1
ATOM 794 C CA . GLN A 1 102 ? -18.433 1.872 10.618 1.00 80.75 102 GLN A CA 1
ATOM 795 C C . GLN A 1 102 ? -16.928 1.917 10.946 1.00 80.75 102 GLN A C 1
ATOM 797 O O . GLN A 1 102 ? -16.510 1.432 11.999 1.00 80.75 102 GLN A O 1
ATOM 802 N N . TYR A 1 103 ? -16.108 2.530 10.084 1.00 80.44 103 TYR A N 1
ATOM 803 C CA . TYR A 1 103 ? -14.641 2.539 10.200 1.00 80.44 103 TYR A CA 1
ATOM 804 C C . TYR A 1 103 ? -14.135 3.256 11.455 1.00 80.44 103 TYR A C 1
ATOM 806 O O . TYR A 1 103 ? -13.236 2.747 12.112 1.00 80.44 103 TYR A O 1
ATOM 814 N N . ALA A 1 104 ? -14.725 4.389 11.842 1.00 82.56 104 ALA A N 1
ATOM 815 C CA . ALA A 1 104 ? -14.262 5.162 13.001 1.00 82.56 104 ALA A CA 1
ATOM 816 C C . ALA A 1 104 ? -14.350 4.380 14.328 1.00 82.56 104 ALA A C 1
ATOM 818 O O . ALA A 1 104 ? -13.517 4.557 15.212 1.00 82.56 104 ALA A O 1
ATOM 819 N N . ASN A 1 105 ? -15.326 3.475 14.441 1.00 84.38 105 ASN A N 1
ATOM 820 C CA . ASN A 1 105 ? -15.529 2.651 15.635 1.00 84.38 105 ASN A CA 1
ATOM 821 C C . ASN A 1 105 ? -14.704 1.355 15.621 1.00 84.38 105 ASN A C 1
ATOM 823 O O . ASN A 1 105 ? -14.515 0.736 16.671 1.00 84.38 105 ASN A O 1
ATOM 827 N N . ASN A 1 106 ? -14.219 0.944 14.445 1.00 81.25 106 ASN A N 1
ATOM 828 C CA . ASN A 1 106 ? -13.606 -0.365 14.238 1.00 81.25 106 ASN A CA 1
ATOM 829 C C . ASN A 1 106 ? -12.130 -0.332 13.859 1.00 81.25 106 ASN A C 1
ATOM 831 O O . ASN A 1 106 ? -11.418 -1.287 14.138 1.00 81.25 106 ASN A O 1
ATOM 835 N N . VAL A 1 107 ? -11.654 0.756 13.269 1.00 82.94 107 VAL A N 1
ATOM 836 C CA . VAL A 1 107 ? -10.246 0.956 12.936 1.00 82.94 107 VAL A CA 1
ATOM 837 C C . VAL A 1 107 ? -9.769 2.114 13.788 1.00 82.94 107 VAL A C 1
ATOM 839 O O . VAL A 1 107 ? -9.993 3.285 13.476 1.00 82.94 107 VAL A O 1
ATOM 842 N N . ARG A 1 108 ? -9.176 1.775 14.934 1.00 73.69 108 ARG A N 1
ATOM 843 C CA . ARG A 1 108 ? -8.691 2.780 15.876 1.00 73.69 108 ARG A CA 1
ATOM 844 C C . ARG A 1 108 ? -7.529 3.533 15.245 1.00 73.69 108 ARG A C 1
ATOM 846 O O . ARG A 1 108 ? -6.574 2.921 14.774 1.00 73.69 108 ARG A O 1
ATOM 853 N N . ARG A 1 109 ? -7.615 4.861 15.267 1.00 63.78 109 ARG A N 1
ATOM 854 C CA . ARG A 1 109 ? -6.442 5.706 15.062 1.00 63.78 109 ARG A CA 1
ATOM 855 C C . ARG A 1 109 ? -5.612 5.614 16.338 1.00 63.78 109 ARG A C 1
ATOM 857 O O . ARG A 1 109 ? -6.157 5.818 17.422 1.00 63.78 109 ARG A O 1
ATOM 864 N N . SER A 1 110 ? -4.359 5.208 16.197 1.00 56.59 110 SER A N 1
ATOM 865 C CA . SER A 1 110 ? -3.337 5.342 17.236 1.00 56.59 110 SER A CA 1
ATOM 866 C C . SER A 1 110 ? -2.987 6.806 17.446 1.00 56.59 110 SER A C 1
ATOM 868 O O . SER A 1 110 ? -2.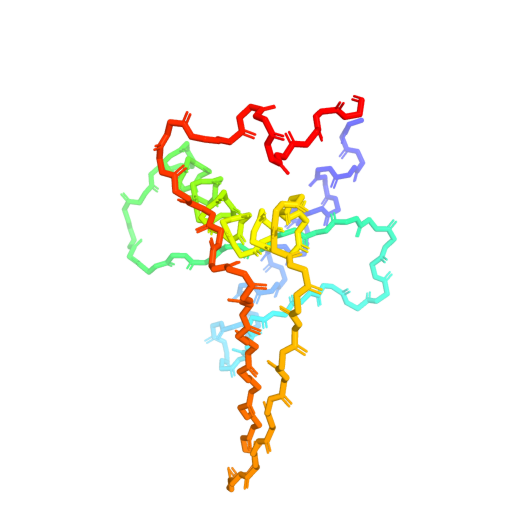862 7.492 16.403 1.00 56.59 110 SER A O 1
#

Organism: Diaphorina citri (NCBI:txid121845)

InterPro domains:
  IPR001283 Cysteine-rich secretory protein-related [PR00837] (62-78)
  IPR001283 Cysteine-rich secretory protein-related [PR00837] (88-101)
  IPR001283 Cysteine-rich secretory protein-related [PTHR10334] (3-108)
  IPR014044 CAP domain [PF00188] (4-93)
  IPR014044 CAP domain [SM00198] (1-101)
  IPR035940 CAP superfamily [G3DSA:3.40.33.10] (1-110)
  IPR035940 CAP superfamily [SSF55797] (4-107)

Mean predicted aligned error: 11.11 Å

Secondary structure (DSSP, 8-state):
-HHHHHHHHHHHHHHHHHHHTT----PPTT-SS--------SS---HHHHHHHHHHHHHHHHHHHHHHT-TT--EEEEEEEEETTEEEEEEEEES----TT-HHHHS---

Nearest PDB structures (foldseek):
  8gym-assembly1_2K  TM=3.036E-01  e=2.033E+00  Tetrahymena thermophila SB210
  8tar-assembly1_N  TM=2.327E-01  e=1.664E+00  Homo sapiens
  8tau-assembly1_N  TM=2.117E-01  e=2.839E+00  Homo sapiens